Protein AF-A0A9D2D5K6-F1 (afdb_monomer_lite)

Radius of gyration: 17.03 Å; chains: 1; bounding box: 38×34×46 Å

pLDDT: mean 85.61, std 9.0, range [50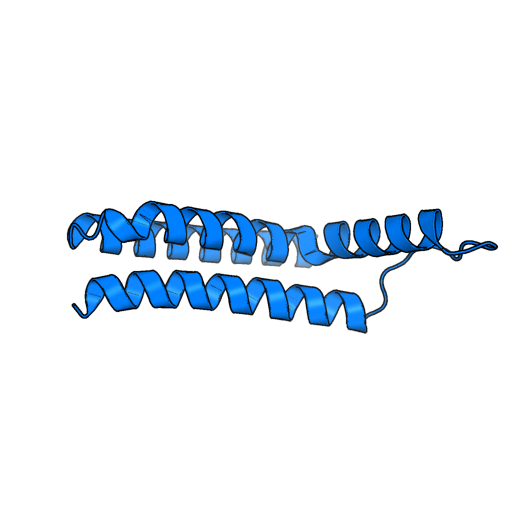.09, 94.81]

Foldseek 3Di:
DVVLVVLVVVLVVLVVVLVVLLVLLVVLVVVVCNVVLCVLSVVLSCLQSCVQVVQLVVQVVCCVVPNPDDDPSGHDPVSSVVSNVVSVVSSVVSVVSSVVSNVD

Secondary structure (DSSP, 8-state):
-HHHHHHHHHHHHHHHHHHHHHHHHHHTT-GGGHHHHHHHHHHHHHHHHSHHHHHHHHHHHHHHHH-SS----PPPHHHHHHHHHHHHHHHHHHHHHHHHHHT-

Structure (mmCIF, N/CA/C/O backbone):
data_AF-A0A9D2D5K6-F1
#
_entry.id   AF-A0A9D2D5K6-F1
#
loop_
_atom_site.group_PDB
_atom_site.id
_atom_site.type_symbol
_atom_site.label_atom_id
_atom_site.label_alt_id
_atom_site.label_comp_id
_atom_site.label_asym_id
_atom_site.label_entity_id
_atom_site.label_seq_id
_atom_site.pdbx_PDB_ins_code
_atom_site.Cartn_x
_atom_site.Cartn_y
_atom_site.Cartn_z
_atom_site.occupancy
_atom_site.B_iso_or_equiv
_atom_site.auth_seq_id
_atom_site.auth_comp_id
_atom_site.auth_asym_id
_atom_site.auth_atom_id
_atom_site.pdbx_PDB_model_num
ATOM 1 N N . MET A 1 1 ? 14.838 14.935 -8.253 1.00 50.09 1 MET A N 1
ATOM 2 C CA . MET A 1 1 ? 14.630 15.116 -6.789 1.00 50.09 1 MET A CA 1
ATOM 3 C C . MET A 1 1 ? 13.217 15.564 -6.397 1.00 50.09 1 MET A C 1
ATOM 5 O O . MET A 1 1 ? 12.686 15.015 -5.441 1.00 50.09 1 MET A O 1
ATOM 9 N N . ARG A 1 2 ? 12.585 16.523 -7.097 1.00 59.44 2 ARG A N 1
ATOM 10 C CA . ARG A 1 2 ? 11.241 17.035 -6.737 1.00 59.44 2 ARG A CA 1
ATOM 11 C C . ARG A 1 2 ? 10.120 15.983 -6.827 1.00 59.44 2 ARG A C 1
ATOM 13 O O . ARG A 1 2 ? 9.293 15.939 -5.929 1.00 59.44 2 ARG A O 1
ATOM 20 N N . GLN A 1 3 ? 10.120 15.130 -7.858 1.00 62.44 3 GLN A N 1
ATOM 21 C CA . GLN A 1 3 ? 9.144 14.033 -8.007 1.00 62.44 3 GLN A CA 1
ATOM 22 C C . GLN A 1 3 ? 9.278 12.997 -6.886 1.00 62.44 3 GLN A C 1
ATOM 24 O O . GLN A 1 3 ? 8.330 12.802 -6.145 1.00 62.44 3 GLN A O 1
ATOM 29 N N . ARG A 1 4 ? 10.495 12.493 -6.635 1.00 66.56 4 ARG A N 1
ATOM 30 C CA . ARG A 1 4 ? 10.768 11.553 -5.534 1.00 66.56 4 ARG A CA 1
ATOM 31 C C . ARG A 1 4 ? 10.288 12.064 -4.166 1.00 66.56 4 ARG A C 1
ATOM 33 O O . ARG A 1 4 ? 9.760 11.293 -3.381 1.00 66.56 4 ARG A O 1
ATOM 40 N N . LYS A 1 5 ? 10.443 13.367 -3.880 1.00 66.62 5 LYS A N 1
ATOM 41 C CA . LYS A 1 5 ? 9.914 13.982 -2.647 1.00 66.62 5 LYS A CA 1
ATOM 42 C C . LYS A 1 5 ? 8.380 13.987 -2.608 1.00 66.62 5 LYS A C 1
ATOM 44 O O . LYS A 1 5 ? 7.816 13.699 -1.561 1.00 66.62 5 LYS A O 1
ATOM 49 N N . LYS A 1 6 ? 7.713 14.295 -3.727 1.00 67.12 6 LYS A N 1
ATOM 50 C CA . LYS A 1 6 ? 6.244 14.241 -3.833 1.00 67.12 6 LYS A CA 1
ATOM 51 C C . LYS A 1 6 ? 5.719 12.815 -3.648 1.00 67.12 6 LYS A C 1
ATOM 53 O O . LYS A 1 6 ? 4.746 12.637 -2.927 1.00 67.12 6 LYS A O 1
ATOM 58 N N . ASP A 1 7 ? 6.402 11.825 -4.216 1.00 79.25 7 ASP A N 1
ATOM 59 C CA . ASP A 1 7 ? 6.030 10.412 -4.084 1.00 79.25 7 ASP A CA 1
ATOM 60 C C . ASP A 1 7 ? 6.153 9.933 -2.629 1.00 79.25 7 ASP A C 1
ATOM 62 O O . ASP A 1 7 ? 5.270 9.248 -2.123 1.00 79.25 7 ASP A O 1
ATOM 66 N N . VAL A 1 8 ? 7.205 10.357 -1.919 1.00 82.25 8 VAL A N 1
ATOM 67 C CA . VAL A 1 8 ? 7.379 10.052 -0.488 1.00 82.25 8 VAL A CA 1
ATOM 68 C C . VAL A 1 8 ? 6.293 10.710 0.364 1.00 82.25 8 VAL A C 1
ATOM 70 O O . VAL A 1 8 ? 5.707 10.041 1.208 1.00 82.25 8 VAL A O 1
ATOM 73 N N . ILE A 1 9 ? 5.985 11.992 0.135 1.00 86.81 9 ILE A N 1
ATOM 74 C CA . ILE A 1 9 ? 4.904 12.685 0.860 1.00 86.81 9 ILE A CA 1
ATOM 75 C C . ILE A 1 9 ? 3.568 11.974 0.632 1.00 86.81 9 ILE A C 1
ATOM 77 O O . ILE A 1 9 ? 2.815 11.761 1.577 1.00 86.81 9 ILE A O 1
ATOM 81 N N . PHE A 1 10 ? 3.292 11.566 -0.604 1.00 87.25 10 PHE A N 1
ATOM 82 C CA . PHE A 1 10 ? 2.078 10.838 -0.941 1.00 87.25 10 PHE A CA 1
ATOM 83 C C . PHE A 1 10 ? 1.979 9.495 -0.197 1.00 87.25 10 PHE A C 1
ATOM 85 O O . PHE A 1 10 ? 0.937 9.186 0.373 1.00 87.25 10 PHE A O 1
ATOM 92 N N . VAL A 1 11 ? 3.071 8.732 -0.110 1.00 88.31 11 VAL A N 1
ATOM 93 C CA . VAL A 1 11 ? 3.113 7.484 0.675 1.00 88.31 11 VAL A CA 1
ATOM 94 C C . VAL A 1 11 ? 2.919 7.730 2.166 1.00 88.31 11 VAL A C 1
ATOM 96 O O . VAL A 1 11 ? 2.208 6.965 2.812 1.00 88.31 11 VAL A O 1
ATOM 99 N N . ILE A 1 12 ? 3.512 8.797 2.709 1.00 90.75 12 ILE A N 1
ATOM 100 C CA . ILE A 1 12 ? 3.306 9.183 4.110 1.00 90.75 12 ILE A CA 1
ATOM 101 C C . ILE A 1 12 ? 1.823 9.463 4.355 1.00 90.75 12 ILE A C 1
ATOM 103 O O . ILE A 1 12 ? 1.272 8.955 5.325 1.00 90.75 12 ILE A O 1
ATOM 107 N N . LEU A 1 13 ? 1.161 10.205 3.462 1.00 92.25 13 LEU A N 1
ATOM 108 C CA . LEU A 1 13 ? -0.276 10.459 3.570 1.00 92.25 13 LEU A CA 1
ATOM 109 C C . LEU A 1 13 ? -1.081 9.156 3.541 1.00 92.25 13 LEU A C 1
ATOM 111 O O . LEU A 1 13 ? -1.901 8.945 4.428 1.00 92.25 13 LEU A O 1
ATOM 115 N N . LEU A 1 14 ? -0.799 8.247 2.600 1.00 91.69 14 LEU A N 1
ATOM 116 C CA . LEU A 1 14 ? -1.471 6.943 2.542 1.00 91.69 14 LEU A CA 1
ATOM 117 C C . LEU A 1 14 ? -1.274 6.124 3.824 1.00 91.69 14 LEU A C 1
ATOM 119 O O . LEU A 1 14 ? -2.220 5.490 4.290 1.00 91.69 14 LEU A O 1
ATOM 123 N N . ALA A 1 15 ? -0.067 6.143 4.394 1.00 92.31 15 ALA A N 1
ATOM 12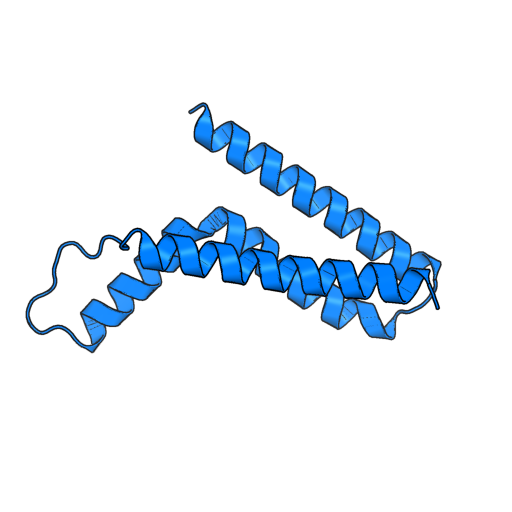4 C CA . ALA A 1 15 ? 0.257 5.444 5.634 1.00 92.31 15 ALA A CA 1
ATOM 125 C C . ALA A 1 15 ? -0.451 6.060 6.848 1.00 92.31 15 ALA A C 1
ATOM 127 O O . ALA A 1 15 ? -0.977 5.325 7.679 1.00 92.31 15 ALA A O 1
ATOM 128 N N . VAL A 1 16 ? -0.522 7.393 6.931 1.00 93.69 16 VAL A N 1
ATOM 129 C CA . VAL A 1 16 ? -1.285 8.096 7.974 1.00 93.69 16 VAL A CA 1
ATOM 130 C C . VAL A 1 16 ? -2.766 7.752 7.863 1.00 93.69 16 VAL A C 1
ATOM 132 O O . VAL A 1 16 ? -3.380 7.373 8.856 1.00 93.69 16 VAL A O 1
ATOM 135 N N . THR A 1 17 ? -3.340 7.802 6.661 1.00 93.38 17 THR A N 1
ATOM 136 C CA . THR A 1 17 ? -4.737 7.415 6.438 1.00 93.38 17 THR A CA 1
ATOM 137 C C . THR A 1 17 ? -4.985 5.947 6.798 1.00 93.38 17 THR A C 1
ATOM 139 O O . THR A 1 17 ? -6.012 5.637 7.399 1.00 93.38 17 THR A O 1
ATOM 142 N N . ALA A 1 18 ? -4.039 5.048 6.505 1.00 93.25 18 ALA A N 1
ATOM 143 C CA . ALA A 1 18 ? -4.137 3.649 6.913 1.00 93.25 18 ALA A CA 1
ATOM 144 C C . ALA A 1 18 ? -4.069 3.473 8.444 1.00 93.25 18 ALA A C 1
ATOM 146 O O . ALA A 1 18 ? -4.803 2.677 9.024 1.00 93.25 18 ALA A O 1
ATOM 147 N N . ALA A 1 19 ? -3.228 4.249 9.132 1.00 94.81 19 ALA A N 1
ATOM 148 C CA . ALA A 1 19 ? -3.171 4.237 10.592 1.00 94.81 19 ALA A CA 1
ATOM 149 C C . ALA A 1 19 ? -4.484 4.737 11.219 1.00 94.81 19 ALA A C 1
ATOM 151 O O . ALA A 1 19 ? -4.964 4.150 12.187 1.00 94.81 19 ALA A O 1
ATOM 152 N N . VAL A 1 20 ? -5.094 5.777 10.639 1.00 94.62 20 VAL A N 1
ATOM 153 C CA . VAL A 1 20 ? -6.405 6.285 11.071 1.00 94.62 20 VAL A CA 1
ATOM 154 C C . VAL A 1 20 ? -7.494 5.229 10.873 1.00 94.62 20 VAL A C 1
ATOM 156 O O . VAL A 1 20 ? -8.259 4.978 11.799 1.00 94.62 20 VAL A O 1
ATOM 159 N N . GLY A 1 21 ? -7.549 4.567 9.714 1.00 92.31 21 GLY A N 1
ATOM 160 C CA . GLY A 1 21 ? -8.538 3.511 9.477 1.00 92.31 21 GLY A CA 1
ATOM 161 C C . GLY A 1 21 ? -8.363 2.307 10.408 1.00 92.31 21 GLY A C 1
ATOM 162 O O . GLY A 1 21 ? -9.351 1.774 10.905 1.00 92.31 21 GLY A O 1
ATOM 163 N N . LEU A 1 22 ? -7.123 1.927 10.729 1.00 93.31 22 LEU A N 1
ATOM 164 C CA . LEU A 1 22 ? -6.860 0.897 11.737 1.00 93.31 22 LEU A CA 1
ATOM 165 C C . LEU A 1 22 ? -7.346 1.325 13.129 1.00 93.31 22 LEU A C 1
ATOM 167 O O . LEU A 1 22 ? -7.958 0.525 13.833 1.00 93.31 22 LEU A O 1
ATOM 171 N N . ALA A 1 23 ? -7.093 2.577 13.521 1.00 93.62 23 ALA A N 1
ATOM 172 C CA . ALA A 1 23 ? -7.564 3.111 14.795 1.00 93.62 23 ALA A CA 1
ATOM 173 C C . ALA A 1 23 ? -9.097 3.078 14.886 1.00 93.62 23 ALA A C 1
ATOM 175 O O . ALA A 1 23 ? -9.624 2.686 15.922 1.00 93.62 23 ALA A O 1
ATOM 176 N N . VAL A 1 24 ? -9.801 3.404 13.797 1.00 93.88 24 VAL A N 1
ATOM 177 C CA . VAL A 1 24 ? -11.267 3.291 13.711 1.00 93.88 24 VAL A CA 1
ATOM 178 C C . VAL A 1 24 ? -11.728 1.855 13.965 1.00 93.88 24 VAL A C 1
ATOM 180 O O . VAL A 1 24 ? -12.550 1.635 14.846 1.00 93.88 24 VAL A O 1
ATOM 183 N N . ILE A 1 25 ? -11.143 0.867 13.282 1.00 92.56 25 ILE A N 1
ATOM 184 C CA . ILE A 1 25 ? -11.504 -0.551 13.474 1.00 92.56 25 ILE A CA 1
ATOM 185 C C . ILE A 1 25 ? -11.289 -0.996 14.932 1.00 92.56 25 ILE A C 1
ATOM 187 O O . ILE A 1 25 ? -12.085 -1.759 15.478 1.00 92.56 25 ILE A O 1
ATOM 191 N N . ILE A 1 26 ? -10.218 -0.519 15.577 1.00 94.00 26 ILE A N 1
ATOM 192 C CA . ILE A 1 26 ? -9.923 -0.827 16.984 1.00 94.00 26 ILE A CA 1
ATOM 193 C C . ILE A 1 26 ? -10.947 -0.174 17.923 1.00 94.00 26 ILE A C 1
ATOM 195 O O . ILE A 1 26 ? -11.393 -0.824 18.870 1.00 94.00 26 ILE A O 1
ATOM 199 N N . LEU A 1 27 ? -11.314 1.088 17.678 1.00 93.50 27 LEU A N 1
ATOM 200 C CA . LEU A 1 27 ? -12.286 1.822 18.495 1.00 93.50 27 LEU A CA 1
ATOM 201 C C . LEU A 1 27 ? -13.680 1.186 18.427 1.00 93.50 27 LEU A C 1
ATOM 203 O O . LEU A 1 27 ? -14.309 1.018 19.471 1.00 93.50 27 LEU A O 1
ATOM 207 N N . GLU A 1 28 ? -14.092 0.734 17.241 1.00 93.69 28 GLU A N 1
ATOM 208 C CA . GLU A 1 28 ? -15.364 0.027 17.021 1.00 93.69 28 GLU A CA 1
ATOM 209 C C . GLU A 1 28 ? -15.322 -1.457 17.429 1.00 93.69 28 GLU A C 1
ATOM 211 O O . GLU A 1 28 ? -16.306 -2.180 17.310 1.00 93.69 28 GLU A O 1
ATOM 216 N N . ARG A 1 29 ? -14.187 -1.940 17.961 1.00 90.50 29 ARG A N 1
ATOM 217 C CA . ARG A 1 29 ? -13.993 -3.322 18.447 1.00 90.50 29 ARG A CA 1
ATOM 218 C C . ARG A 1 29 ? -14.232 -4.411 17.390 1.00 90.50 29 ARG A C 1
ATOM 220 O O . ARG A 1 29 ? -14.366 -5.587 17.734 1.00 90.50 29 ARG A O 1
ATOM 227 N N . GLU A 1 30 ? -14.186 -4.061 16.108 1.00 90.62 30 GLU A N 1
ATOM 228 C CA . GLU A 1 30 ? -14.344 -4.978 14.973 1.00 90.62 30 GLU A CA 1
ATOM 229 C C . GLU A 1 30 ? -13.024 -5.705 14.650 1.00 90.62 30 GLU A C 1
ATOM 231 O O . GLU A 1 30 ? -12.495 -5.686 13.534 1.00 90.62 30 GLU A O 1
ATOM 236 N N . PHE A 1 31 ? -12.458 -6.386 15.654 1.00 90.69 31 PHE A N 1
ATOM 237 C CA . PHE A 1 31 ? -11.140 -7.031 15.567 1.00 90.69 31 PHE A CA 1
ATOM 238 C C . PHE A 1 31 ? -11.045 -8.095 14.463 1.00 90.69 31 PHE A C 1
ATOM 240 O O . PHE A 1 31 ? -9.954 -8.376 13.966 1.00 90.69 31 PHE A O 1
ATOM 247 N N . SER A 1 32 ? -12.181 -8.659 14.045 1.00 91.25 32 SER A N 1
ATOM 248 C CA . SER A 1 32 ? -12.261 -9.627 12.945 1.00 91.25 32 SER A CA 1
ATOM 249 C C . SER A 1 32 ? -11.789 -9.048 11.601 1.00 91.25 32 SER A C 1
ATOM 251 O O . SER A 1 32 ? -11.290 -9.791 10.753 1.00 91.25 32 SER A O 1
ATOM 253 N N . MET A 1 33 ? -11.882 -7.725 11.417 1.00 89.69 33 MET A N 1
ATOM 254 C CA . MET A 1 33 ? -11.528 -7.033 10.171 1.00 89.69 33 MET A CA 1
ATOM 255 C C . MET A 1 33 ? -10.050 -6.635 10.092 1.00 89.69 33 MET A C 1
ATOM 257 O O . MET A 1 33 ? -9.526 -6.427 8.997 1.00 89.69 33 MET A O 1
ATOM 261 N N . ILE A 1 34 ? -9.356 -6.576 11.233 1.00 91.56 34 ILE A N 1
ATOM 262 C CA . ILE A 1 34 ? -7.940 -6.193 11.334 1.00 91.56 34 ILE A CA 1
ATOM 263 C C . ILE A 1 34 ? -7.019 -7.005 10.412 1.00 91.56 34 ILE A C 1
ATOM 265 O O . ILE A 1 34 ? -6.247 -6.377 9.683 1.00 91.56 34 ILE A O 1
ATOM 269 N N . PRO A 1 35 ? -7.052 -8.355 10.383 1.00 92.12 35 PRO A N 1
ATOM 270 C CA . PRO A 1 35 ? -6.141 -9.110 9.524 1.00 92.12 35 PRO A CA 1
ATOM 271 C C . PRO A 1 35 ? -6.331 -8.764 8.042 1.00 92.12 35 PRO A C 1
ATOM 273 O O . PRO A 1 35 ? -5.349 -8.538 7.336 1.00 92.12 35 PRO A O 1
ATOM 276 N N . TYR A 1 36 ? -7.578 -8.635 7.581 1.00 92.62 36 TYR A N 1
ATOM 277 C CA . TYR A 1 36 ? -7.880 -8.243 6.204 1.00 92.62 36 TYR A CA 1
ATOM 278 C C . TYR A 1 36 ? -7.391 -6.823 5.914 1.00 92.62 36 TYR A C 1
ATOM 280 O O . TYR A 1 36 ? -6.708 -6.590 4.917 1.00 92.62 36 TYR A O 1
ATOM 288 N N . TYR A 1 37 ? -7.678 -5.886 6.818 1.00 93.25 37 TYR A N 1
ATOM 289 C CA . TYR A 1 37 ? -7.273 -4.492 6.689 1.00 93.25 37 TYR A CA 1
ATOM 290 C C . TYR A 1 37 ? -5.751 -4.324 6.594 1.00 93.25 37 TYR A C 1
ATOM 292 O O . TYR A 1 37 ? -5.254 -3.595 5.729 1.00 93.25 37 TYR A O 1
ATOM 300 N N . ILE A 1 38 ? -5.006 -5.025 7.455 1.00 92.88 38 ILE A N 1
ATOM 301 C CA . ILE A 1 38 ? -3.541 -5.010 7.463 1.00 92.88 38 ILE A CA 1
ATOM 302 C C . ILE A 1 38 ? -3.003 -5.573 6.151 1.00 92.88 38 ILE A C 1
ATOM 304 O O . ILE A 1 38 ? -2.146 -4.937 5.539 1.00 92.88 38 ILE A O 1
ATOM 308 N N . VAL A 1 39 ? -3.512 -6.720 5.691 1.00 93.38 39 VAL A N 1
ATOM 309 C CA . VAL A 1 39 ? -3.068 -7.332 4.431 1.00 93.38 39 VAL A CA 1
ATOM 310 C C . VAL A 1 39 ? -3.288 -6.369 3.268 1.00 93.38 39 VAL A C 1
ATOM 312 O O . VAL A 1 39 ? -2.340 -6.061 2.548 1.00 93.38 39 VAL A O 1
ATOM 315 N N . PHE A 1 40 ? -4.494 -5.824 3.106 1.00 91.75 40 PHE A N 1
ATOM 316 C CA . PHE A 1 40 ? -4.771 -4.920 1.989 1.00 91.75 40 PHE A CA 1
ATOM 317 C C . PHE A 1 40 ? -3.927 -3.639 2.051 1.00 91.75 40 PHE A C 1
ATOM 319 O O . PHE A 1 40 ? -3.342 -3.254 1.038 1.00 91.75 40 PHE A O 1
ATOM 326 N N . SER A 1 41 ? -3.773 -3.033 3.232 1.00 89.69 41 SER A N 1
ATOM 327 C CA . SER A 1 41 ? -2.977 -1.809 3.408 1.00 89.69 41 SER A CA 1
ATOM 328 C C . SER A 1 41 ? -1.478 -2.039 3.169 1.00 89.69 41 SER A C 1
ATOM 330 O O . SER A 1 41 ? -0.821 -1.243 2.486 1.00 89.69 41 SER A O 1
ATOM 332 N N . LEU A 1 42 ? -0.929 -3.143 3.692 1.00 91.06 42 LEU A N 1
ATOM 333 C CA . LEU A 1 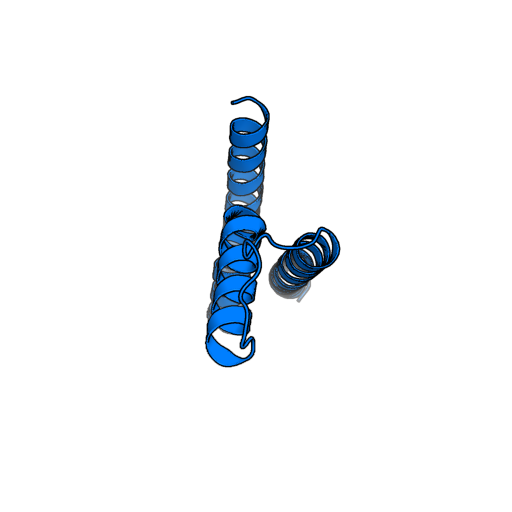42 ? 0.477 -3.519 3.505 1.00 91.06 42 LEU A CA 1
ATOM 334 C C . LEU A 1 42 ? 0.790 -3.931 2.070 1.00 91.06 42 LEU A C 1
ATOM 336 O O . LEU A 1 42 ? 1.929 -3.771 1.649 1.00 91.06 42 LEU A O 1
ATOM 340 N N . PHE A 1 43 ? -0.178 -4.436 1.306 1.00 89.69 43 PHE A N 1
ATOM 341 C CA . PHE A 1 43 ? 0.027 -4.699 -0.117 1.00 89.69 43 PHE A CA 1
ATOM 342 C C . PHE A 1 43 ? -0.111 -3.428 -0.960 1.00 89.69 43 PHE A C 1
ATOM 344 O O . PHE A 1 43 ? 0.713 -3.185 -1.845 1.00 89.69 43 PHE A O 1
ATOM 351 N N . SER A 1 44 ? -1.106 -2.580 -0.689 1.00 90.12 44 SER A N 1
ATOM 352 C CA . SER A 1 44 ? -1.390 -1.420 -1.537 1.00 90.12 44 SER A CA 1
ATOM 353 C C . SER A 1 44 ? -0.314 -0.338 -1.464 1.00 90.12 44 SER A C 1
ATOM 355 O O . SER A 1 44 ? 0.102 0.179 -2.502 1.00 90.12 44 SER A O 1
ATOM 357 N N . ILE A 1 45 ? 0.160 0.013 -0.261 1.00 88.81 45 ILE A N 1
ATOM 358 C CA . ILE A 1 45 ? 1.074 1.153 -0.073 1.00 88.81 45 ILE A CA 1
ATOM 359 C C . ILE A 1 45 ? 2.436 0.894 -0.748 1.00 88.81 45 ILE A C 1
ATOM 361 O O . ILE A 1 45 ? 2.863 1.723 -1.561 1.00 88.81 45 ILE A O 1
ATOM 365 N N . PRO A 1 46 ? 3.111 -0.254 -0.523 1.00 87.19 46 PRO A N 1
ATOM 366 C CA . PRO A 1 46 ? 4.342 -0.581 -1.232 1.00 87.19 46 PRO A CA 1
ATOM 367 C C . PRO A 1 46 ? 4.113 -0.793 -2.726 1.00 87.19 46 PRO A C 1
ATOM 369 O O . PRO A 1 46 ? 4.967 -0.391 -3.514 1.00 87.19 46 PRO A O 1
ATOM 372 N N . SER A 1 47 ? 2.974 -1.367 -3.135 1.00 87.44 47 SER A N 1
ATOM 373 C CA . SER A 1 47 ? 2.654 -1.535 -4.557 1.00 87.44 47 SER A CA 1
ATOM 374 C C . SER A 1 47 ? 2.545 -0.192 -5.276 1.00 87.44 47 SER A C 1
ATOM 376 O O . SER A 1 47 ? 3.033 -0.062 -6.396 1.00 87.44 47 SER A O 1
ATOM 378 N N . LEU A 1 48 ? 1.950 0.821 -4.643 1.00 87.31 48 LEU A N 1
ATOM 379 C CA . LEU A 1 48 ? 1.849 2.170 -5.201 1.00 87.31 48 LEU A CA 1
ATOM 380 C C . LEU A 1 48 ? 3.212 2.873 -5.246 1.00 87.31 48 LEU A C 1
ATOM 382 O O . LEU A 1 48 ? 3.539 3.498 -6.256 1.00 87.31 48 LEU A O 1
ATOM 386 N N . TYR A 1 49 ? 4.031 2.734 -4.198 1.00 87.44 49 TYR A N 1
ATOM 387 C CA . TYR A 1 49 ? 5.353 3.368 -4.136 1.00 87.44 49 TYR A CA 1
ATOM 388 C C . TYR A 1 49 ? 6.371 2.729 -5.088 1.00 87.44 49 TYR A C 1
ATOM 390 O O . TYR A 1 49 ? 7.062 3.415 -5.841 1.00 87.44 49 TYR A O 1
ATOM 398 N N . PHE A 1 50 ? 6.450 1.400 -5.088 1.00 86.38 50 PHE A N 1
ATOM 399 C CA . PHE A 1 50 ? 7.398 0.635 -5.893 1.00 86.38 50 PHE A CA 1
ATOM 400 C C . PHE A 1 50 ? 6.816 0.185 -7.235 1.00 86.38 50 PHE A C 1
ATOM 402 O O . PHE A 1 50 ? 7.417 -0.669 -7.884 1.00 86.38 50 PHE A O 1
ATOM 409 N N . ASN A 1 51 ? 5.705 0.772 -7.697 1.00 87.75 51 ASN A N 1
ATOM 410 C CA . ASN A 1 51 ? 5.005 0.349 -8.914 1.00 87.75 51 ASN A CA 1
ATOM 411 C C . ASN A 1 51 ? 5.937 0.187 -10.125 1.00 87.75 51 ASN A C 1
ATOM 413 O O . ASN A 1 51 ? 5.851 -0.803 -10.847 1.00 87.75 51 ASN A O 1
ATOM 417 N N . TYR A 1 52 ? 6.861 1.132 -10.328 1.00 83.12 52 TYR A N 1
ATOM 418 C CA . TYR A 1 52 ? 7.841 1.049 -11.413 1.00 83.12 52 TYR A CA 1
ATOM 419 C C . TYR A 1 52 ? 8.813 -0.126 -11.233 1.00 83.12 52 TYR A C 1
ATOM 421 O O . TYR A 1 52 ? 9.029 -0.890 -12.167 1.00 83.12 52 TYR A O 1
ATOM 429 N N . SER A 1 53 ? 9.346 -0.317 -10.024 1.00 85.00 53 SER A N 1
ATOM 430 C CA . SER A 1 53 ? 10.264 -1.420 -9.708 1.00 85.00 53 SER A CA 1
ATOM 431 C C . SER A 1 53 ? 9.588 -2.788 -9.852 1.00 85.00 53 SER A C 1
ATOM 433 O O . SER A 1 53 ? 10.148 -3.698 -10.458 1.00 85.00 53 SER A O 1
ATOM 435 N N . LEU A 1 54 ? 8.354 -2.918 -9.357 1.00 84.38 54 LEU A N 1
ATOM 436 C CA . LEU A 1 54 ? 7.550 -4.135 -9.479 1.00 84.38 54 LEU A CA 1
ATOM 437 C C . LEU A 1 54 ? 7.201 -4.429 -10.940 1.00 84.38 54 LEU A C 1
ATOM 439 O O . LEU A 1 54 ? 7.373 -5.559 -11.387 1.00 84.38 54 LEU A O 1
ATOM 443 N N . SER A 1 55 ? 6.791 -3.411 -11.700 1.00 84.19 55 SER A N 1
ATOM 444 C CA . SER A 1 55 ? 6.494 -3.552 -13.131 1.00 84.19 55 SER A CA 1
ATOM 445 C C . SER A 1 55 ? 7.736 -3.948 -13.928 1.00 84.19 55 SER A C 1
ATOM 447 O O . SER A 1 55 ? 7.663 -4.842 -14.763 1.00 84.19 55 SER A O 1
ATOM 449 N N . LYS A 1 56 ? 8.892 -3.336 -13.639 1.00 85.62 56 LYS A N 1
ATOM 450 C CA . LYS A 1 56 ? 10.166 -3.681 -14.279 1.00 85.62 56 LYS A CA 1
ATOM 451 C C . LYS A 1 56 ? 10.573 -5.121 -13.975 1.00 85.62 56 LYS A C 1
ATOM 453 O O . LYS A 1 56 ? 10.905 -5.859 -14.893 1.00 85.62 56 LYS A O 1
ATOM 458 N N . ARG A 1 57 ? 10.470 -5.556 -12.714 1.00 84.50 57 ARG A N 1
ATOM 459 C CA . ARG A 1 57 ? 10.733 -6.954 -12.330 1.00 84.50 57 ARG A CA 1
ATOM 460 C C . ARG A 1 57 ? 9.784 -7.936 -13.014 1.00 84.50 57 ARG A C 1
ATOM 462 O O . ARG A 1 57 ? 10.247 -8.965 -13.483 1.00 84.50 57 ARG A O 1
ATOM 469 N N . ALA A 1 58 ? 8.493 -7.614 -13.097 1.00 84.06 58 ALA A N 1
ATOM 470 C CA . ALA A 1 58 ? 7.500 -8.463 -13.756 1.00 84.06 58 ALA A CA 1
ATOM 471 C C . ALA A 1 58 ? 7.771 -8.614 -15.262 1.00 84.06 58 ALA A C 1
ATOM 473 O O . ALA A 1 58 ? 7.638 -9.704 -15.816 1.00 84.06 58 ALA A O 1
ATOM 474 N N . VAL A 1 59 ? 8.197 -7.533 -15.922 1.00 84.62 59 VAL A N 1
ATOM 475 C CA . VAL A 1 59 ? 8.607 -7.568 -17.332 1.00 84.62 59 VAL A CA 1
ATOM 476 C C . VAL A 1 59 ? 9.900 -8.361 -17.498 1.00 84.62 59 VAL A C 1
ATOM 478 O O . VAL A 1 59 ? 9.953 -9.249 -18.338 1.00 84.62 59 VAL A O 1
ATOM 481 N N . GLN A 1 60 ? 10.909 -8.133 -16.655 1.00 84.19 60 GLN A N 1
ATOM 482 C CA . GLN A 1 60 ? 12.164 -8.890 -16.691 1.00 84.19 60 GLN A CA 1
ATOM 483 C C . GLN A 1 60 ? 11.957 -10.391 -16.463 1.00 84.19 60 GLN A C 1
ATOM 485 O O . GLN A 1 60 ? 12.553 -11.197 -17.173 1.00 84.19 60 GLN A O 1
ATOM 490 N N . SER A 1 61 ? 11.096 -10.785 -15.519 1.00 81.44 61 SER A N 1
ATOM 491 C CA . SER A 1 61 ? 10.787 -12.200 -15.296 1.00 81.44 61 SER A CA 1
ATOM 492 C C . SER A 1 61 ? 10.039 -12.807 -16.478 1.00 81.44 61 SER A C 1
ATOM 494 O O . SER A 1 61 ? 10.298 -13.950 -16.838 1.00 81.44 61 SER A O 1
ATOM 496 N N . HIS A 1 62 ? 9.136 -12.050 -17.106 1.00 83.25 62 HIS A N 1
ATOM 497 C CA . HIS A 1 62 ? 8.443 -12.505 -18.308 1.00 83.25 62 HIS A CA 1
ATOM 498 C C . HIS A 1 62 ? 9.414 -12.696 -19.481 1.00 83.25 62 HIS A C 1
ATOM 500 O O . HIS A 1 62 ? 9.383 -13.729 -20.141 1.00 83.25 62 HIS A O 1
ATOM 506 N N . ILE A 1 63 ? 10.313 -11.739 -19.708 1.00 83.19 63 ILE A N 1
ATOM 507 C CA . ILE A 1 63 ? 11.336 -11.824 -20.756 1.00 83.19 63 ILE A CA 1
ATOM 508 C C . ILE A 1 63 ? 12.246 -13.034 -20.522 1.00 83.19 63 ILE A C 1
ATOM 510 O O . ILE A 1 63 ? 12.445 -13.835 -21.428 1.00 83.19 63 ILE A O 1
ATOM 514 N N . PHE A 1 64 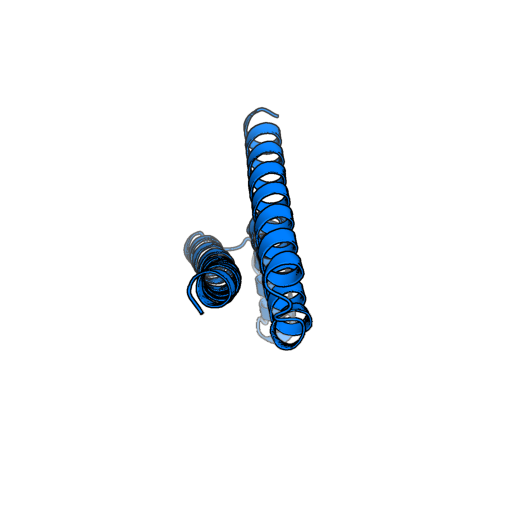? 12.732 -13.214 -19.291 1.00 79.88 64 PHE A N 1
ATOM 515 C CA . PHE A 1 64 ? 13.596 -14.341 -18.930 1.00 79.88 64 PHE A CA 1
ATOM 516 C C . PHE A 1 64 ? 12.938 -15.707 -19.176 1.00 79.88 64 PHE A C 1
ATOM 518 O O . PHE A 1 64 ? 13.615 -16.655 -19.566 1.00 79.88 64 PHE A O 1
ATOM 525 N N . LEU A 1 65 ? 11.629 -15.818 -18.938 1.00 82.75 65 LEU A N 1
ATOM 526 C CA . LEU A 1 65 ? 10.900 -17.082 -19.052 1.00 82.75 65 LEU A CA 1
ATOM 527 C C . LEU A 1 65 ? 10.401 -17.381 -20.472 1.00 82.75 65 LEU A C 1
ATOM 529 O O . LEU A 1 65 ? 10.233 -18.553 -20.804 1.00 82.75 65 LEU A O 1
ATOM 533 N N . TYR A 1 66 ? 10.138 -16.357 -21.291 1.00 81.19 66 TYR A N 1
ATOM 534 C CA . TYR A 1 66 ? 9.365 -16.526 -22.528 1.00 81.19 66 TYR A CA 1
ATOM 535 C C . TYR A 1 66 ? 10.003 -15.926 -23.789 1.00 81.19 66 TYR A C 1
ATOM 537 O O . TYR A 1 66 ? 9.573 -16.278 -24.888 1.00 81.19 66 TYR A O 1
ATOM 545 N N . GLU A 1 67 ? 11.015 -15.058 -23.690 1.00 75.56 67 GLU A N 1
ATOM 546 C CA . GLU A 1 67 ? 11.631 -14.426 -24.864 1.00 75.56 67 GLU A CA 1
ATOM 547 C C . GLU A 1 67 ? 12.983 -15.042 -25.232 1.00 75.56 67 GLU A C 1
ATOM 549 O O . GLU A 1 67 ? 13.913 -15.112 -24.435 1.00 75.56 67 GLU A O 1
ATOM 554 N N . LYS A 1 68 ? 13.108 -15.446 -26.502 1.00 60.62 68 LYS A N 1
ATOM 555 C CA . LYS A 1 68 ? 14.350 -15.992 -27.071 1.00 60.62 68 LYS A CA 1
ATOM 556 C C . LYS A 1 68 ? 15.374 -14.899 -27.425 1.00 60.62 68 LYS A C 1
ATOM 558 O O . LYS A 1 68 ? 16.557 -15.202 -27.506 1.00 60.62 68 LYS A O 1
ATOM 563 N N . ASN A 1 69 ? 14.919 -13.652 -27.610 1.00 64.38 69 ASN A N 1
ATOM 564 C CA . ASN A 1 69 ? 15.737 -12.453 -27.822 1.00 64.38 69 ASN A CA 1
ATOM 565 C C . ASN A 1 69 ? 15.234 -11.336 -26.892 1.00 64.38 69 ASN A C 1
ATOM 567 O O . ASN A 1 69 ? 14.239 -10.693 -27.226 1.00 64.38 69 ASN A O 1
ATOM 571 N N . PRO A 1 70 ? 15.872 -11.119 -25.733 1.00 64.12 70 PRO A N 1
ATOM 572 C CA . PRO A 1 70 ? 15.390 -10.158 -24.752 1.00 64.12 70 PRO A CA 1
ATOM 573 C C . PRO A 1 70 ? 15.596 -8.717 -25.240 1.00 64.12 70 PRO A C 1
ATOM 575 O O . PRO A 1 70 ? 16.711 -8.330 -25.594 1.00 64.12 70 PRO A O 1
ATOM 578 N N . GLY A 1 71 ? 14.529 -7.913 -25.243 1.00 64.75 71 GLY A N 1
ATOM 579 C CA . GLY A 1 71 ? 14.643 -6.451 -25.326 1.00 64.75 71 GLY A CA 1
ATOM 580 C C . GLY A 1 71 ? 15.147 -5.833 -24.009 1.00 64.75 71 GLY A C 1
ATOM 581 O O . GLY A 1 71 ? 15.379 -6.542 -23.032 1.00 64.75 71 GLY A O 1
ATOM 582 N N . ASP A 1 72 ? 15.244 -4.498 -23.934 1.00 72.56 72 ASP A N 1
ATOM 583 C CA . ASP A 1 72 ? 15.779 -3.754 -22.767 1.00 72.56 72 ASP A CA 1
ATOM 584 C C . ASP A 1 72 ? 15.039 -3.996 -21.429 1.00 72.56 72 ASP A C 1
ATOM 586 O O . ASP A 1 72 ? 15.496 -3.578 -20.362 1.00 72.56 72 ASP A O 1
ATOM 590 N N . GLY A 1 73 ? 13.882 -4.667 -21.447 1.00 74.69 73 GLY A N 1
ATOM 591 C CA . GLY A 1 73 ? 13.122 -5.006 -20.241 1.00 74.69 73 GLY A CA 1
ATOM 592 C C . GLY A 1 73 ? 12.512 -3.808 -19.515 1.00 74.69 73 GLY A C 1
ATOM 593 O O . GLY A 1 73 ? 12.169 -3.901 -18.334 1.00 74.69 73 GLY A O 1
ATOM 594 N N . GLU A 1 74 ? 12.370 -2.680 -20.210 1.00 83.31 74 GLU A N 1
ATOM 595 C CA . GLU A 1 74 ? 11.678 -1.502 -19.702 1.00 83.31 74 GLU A CA 1
ATOM 596 C C . GLU A 1 74 ? 10.154 -1.716 -19.708 1.00 83.31 74 GLU A C 1
ATOM 598 O O . GLU A 1 74 ? 9.582 -2.141 -20.719 1.00 83.31 74 GLU A O 1
ATOM 603 N N . PRO A 1 75 ? 9.455 -1.425 -18.595 1.00 80.12 75 PRO A N 1
ATOM 604 C CA . PRO A 1 75 ? 8.011 -1.560 -18.545 1.00 80.12 75 PRO A CA 1
ATOM 605 C C . PRO A 1 75 ? 7.334 -0.508 -19.425 1.00 80.12 75 PRO A C 1
ATOM 607 O O . PRO A 1 75 ? 7.567 0.694 -19.296 1.00 80.12 75 PRO A O 1
ATOM 610 N N . THR A 1 76 ? 6.425 -0.958 -20.287 1.00 83.06 76 THR A N 1
ATOM 611 C CA . THR A 1 76 ? 5.589 -0.071 -21.098 1.00 83.06 76 THR A CA 1
ATOM 612 C C . THR A 1 76 ? 4.657 0.771 -20.224 1.00 83.06 76 THR A C 1
ATOM 614 O O . THR A 1 76 ? 4.229 0.358 -19.141 1.00 83.06 76 THR A O 1
ATOM 617 N N . GLY A 1 77 ? 4.268 1.949 -20.727 1.00 82.44 77 GLY A N 1
ATOM 618 C CA . GLY A 1 77 ? 3.343 2.853 -20.030 1.00 82.44 77 GLY A CA 1
ATOM 619 C C . GLY A 1 77 ? 2.023 2.186 -19.623 1.00 82.44 77 GLY A C 1
ATOM 620 O O . GLY A 1 77 ? 1.503 2.462 -18.543 1.00 82.44 77 GLY A O 1
ATOM 621 N N . TYR A 1 78 ? 1.530 1.241 -20.431 1.00 84.06 78 TYR A N 1
ATOM 622 C CA . TYR A 1 78 ? 0.341 0.443 -20.123 1.00 84.06 78 TYR A CA 1
ATOM 623 C C . TYR A 1 78 ? 0.505 -0.415 -18.857 1.00 84.06 78 TYR A C 1
ATOM 625 O O . TYR A 1 78 ? -0.376 -0.421 -17.997 1.00 84.06 78 TYR A O 1
ATOM 633 N N . ILE A 1 79 ? 1.647 -1.094 -18.698 1.00 83.38 79 ILE A N 1
ATOM 634 C CA . ILE A 1 79 ? 1.930 -1.953 -17.536 1.00 83.38 79 ILE A CA 1
ATOM 635 C C . ILE A 1 79 ? 2.021 -1.102 -16.267 1.00 83.38 79 ILE A C 1
ATOM 637 O O . ILE A 1 79 ? 1.403 -1.425 -15.251 1.00 83.38 79 ILE A O 1
ATOM 641 N N . LEU A 1 80 ? 2.712 0.038 -16.350 1.00 86.44 80 LEU A N 1
ATOM 642 C CA . LEU A 1 80 ? 2.820 0.990 -15.244 1.00 86.44 80 LEU A CA 1
ATOM 643 C C . LEU A 1 80 ? 1.457 1.550 -14.828 1.00 86.44 80 LEU A C 1
ATOM 645 O O . LEU A 1 80 ? 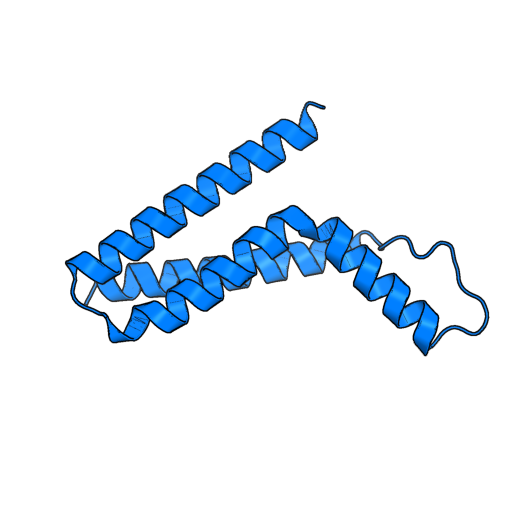1.197 1.707 -13.634 1.00 86.44 80 LEU A O 1
ATOM 649 N N . PHE A 1 81 ? 0.592 1.857 -15.795 1.00 86.50 81 PHE A N 1
ATOM 650 C CA . PHE A 1 81 ? -0.752 2.362 -15.536 1.00 86.50 81 PHE A CA 1
ATOM 651 C C . PHE A 1 81 ? -1.641 1.301 -14.879 1.00 86.50 81 PHE A C 1
ATOM 653 O O . PHE A 1 81 ? -2.270 1.572 -13.854 1.00 86.50 81 PHE A O 1
ATOM 660 N N . ARG A 1 82 ? -1.625 0.069 -15.401 1.00 85.88 82 ARG A N 1
ATOM 661 C CA . ARG A 1 82 ? -2.376 -1.057 -14.834 1.00 85.88 82 ARG A CA 1
ATOM 662 C C . ARG A 1 82 ? -1.948 -1.369 -13.397 1.00 85.88 82 ARG A C 1
ATOM 664 O O . ARG A 1 82 ? -2.811 -1.568 -12.547 1.00 85.88 82 ARG A O 1
ATOM 671 N N . GLY A 1 83 ? -0.645 -1.357 -13.110 1.00 85.56 83 GLY A N 1
ATOM 672 C CA . GLY A 1 83 ? -0.123 -1.566 -11.755 1.00 85.56 83 GLY A CA 1
ATOM 673 C C . GLY A 1 83 ? -0.583 -0.492 -10.762 1.00 85.56 83 GLY A C 1
ATOM 674 O O . GLY A 1 83 ? -0.986 -0.813 -9.643 1.00 85.56 83 GLY A O 1
ATOM 675 N N . LYS A 1 84 ? -0.647 0.777 -11.195 1.00 87.38 84 LYS A N 1
ATOM 676 C CA . LYS A 1 84 ? -1.223 1.862 -10.382 1.00 87.38 84 LYS A CA 1
ATOM 677 C 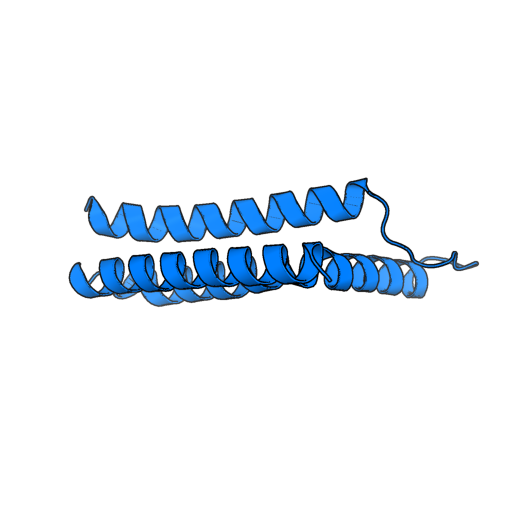C . LYS A 1 84 ? -2.707 1.646 -10.108 1.00 87.38 84 LYS A C 1
ATOM 679 O O . LYS A 1 84 ? -3.115 1.796 -8.962 1.00 87.38 84 LYS A O 1
ATOM 684 N N . ILE A 1 85 ? -3.498 1.297 -11.128 1.00 90.50 85 ILE A N 1
ATOM 685 C CA . ILE A 1 85 ? -4.932 1.011 -10.955 1.00 90.50 85 ILE A CA 1
ATOM 686 C C . ILE A 1 85 ? -5.124 -0.109 -9.937 1.00 90.50 85 ILE A C 1
ATOM 688 O O . ILE A 1 85 ? -5.938 0.029 -9.030 1.00 90.50 85 ILE A O 1
ATOM 692 N N . PHE A 1 86 ? -4.353 -1.189 -10.058 1.00 87.94 86 PHE A N 1
ATOM 693 C CA . PHE A 1 86 ? -4.430 -2.305 -9.127 1.00 87.94 86 PHE A CA 1
ATOM 694 C C . PHE A 1 86 ? -4.096 -1.873 -7.694 1.00 87.94 86 PHE A C 1
ATOM 696 O O . PHE A 1 86 ? -4.886 -2.118 -6.787 1.00 87.94 86 PHE A O 1
ATOM 703 N N . GLY A 1 87 ? -2.984 -1.158 -7.490 1.00 87.75 87 GLY A N 1
ATOM 704 C CA . GLY A 1 87 ? -2.609 -0.646 -6.168 1.00 87.75 87 GLY A CA 1
ATOM 705 C C . GLY A 1 87 ? -3.683 0.255 -5.547 1.00 87.75 87 GLY A C 1
ATOM 706 O O . GLY A 1 87 ? -3.985 0.127 -4.361 1.00 87.75 87 GLY A O 1
ATOM 707 N N . TRP A 1 88 ? -4.310 1.117 -6.354 1.00 91.69 88 TRP A N 1
ATOM 708 C CA . TRP A 1 88 ? -5.423 1.963 -5.917 1.00 91.69 88 TRP A CA 1
ATOM 709 C C . TRP A 1 88 ? -6.686 1.169 -5.592 1.00 91.69 88 TRP A C 1
ATOM 711 O O . TRP A 1 88 ? -7.321 1.447 -4.580 1.00 91.69 88 TRP A O 1
ATOM 721 N N . ALA A 1 89 ? -7.041 0.172 -6.401 1.00 91.56 89 ALA A N 1
ATOM 722 C CA . ALA A 1 89 ? -8.194 -0.684 -6.138 1.00 91.56 89 ALA A CA 1
ATOM 723 C C . ALA A 1 89 ? -8.042 -1.423 -4.799 1.00 91.56 89 ALA A C 1
ATOM 725 O O . ALA A 1 89 ? -8.960 -1.414 -3.984 1.00 91.56 89 ALA A O 1
ATOM 726 N N . VAL A 1 90 ? -6.857 -1.983 -4.530 1.00 92.00 90 VAL A N 1
ATOM 727 C CA . VAL A 1 90 ? -6.544 -2.651 -3.255 1.00 92.00 90 VAL A CA 1
ATOM 728 C C . VAL A 1 90 ? -6.629 -1.669 -2.079 1.00 92.00 90 VAL A C 1
ATOM 730 O O . VAL A 1 90 ? -7.202 -1.995 -1.041 1.00 92.00 90 VAL A O 1
ATOM 733 N N . TYR A 1 91 ? -6.119 -0.446 -2.250 1.00 91.56 91 TYR A N 1
ATOM 734 C CA . TYR A 1 91 ? -6.213 0.595 -1.224 1.00 91.56 91 TYR A CA 1
ATOM 735 C C . TYR A 1 91 ? -7.665 1.007 -0.928 1.00 91.56 91 TYR A C 1
ATOM 737 O O . TYR A 1 91 ? -8.040 1.179 0.231 1.00 91.56 91 TYR A O 1
ATOM 745 N N . LEU A 1 92 ? -8.503 1.127 -1.962 1.00 93.31 92 LEU A N 1
ATOM 746 C CA . LEU A 1 92 ? -9.924 1.449 -1.811 1.00 93.31 92 LEU A CA 1
ATOM 747 C C . LEU A 1 92 ? -10.694 0.343 -1.083 1.00 93.31 92 LEU A C 1
ATOM 749 O O . LEU A 1 92 ? -11.581 0.654 -0.294 1.00 93.31 92 LEU A O 1
ATOM 753 N N . VAL A 1 93 ? -10.335 -0.928 -1.288 1.00 92.44 93 VAL A N 1
ATOM 754 C CA . VAL A 1 93 ? -10.901 -2.042 -0.510 1.00 92.44 93 VAL A CA 1
ATOM 755 C C . VAL A 1 93 ? -10.531 -1.915 0.969 1.00 92.44 93 VAL A C 1
ATOM 757 O O . VAL A 1 93 ? -11.410 -2.043 1.819 1.00 92.44 93 VAL A O 1
ATOM 760 N N . ALA A 1 94 ? -9.270 -1.599 1.292 1.00 90.94 94 ALA A N 1
ATOM 761 C CA . ALA A 1 94 ? -8.855 -1.364 2.678 1.00 90.94 94 ALA A CA 1
ATOM 762 C C . ALA A 1 94 ? -9.650 -0.215 3.321 1.00 90.94 94 ALA A C 1
ATOM 764 O O . ALA A 1 94 ? -10.192 -0.369 4.414 1.00 90.94 94 ALA A O 1
ATOM 765 N N . LEU A 1 95 ? -9.783 0.916 2.622 1.00 92.12 95 LEU A N 1
ATOM 766 C CA . LEU A 1 95 ? -10.615 2.035 3.075 1.00 92.12 95 LEU A CA 1
ATOM 767 C C . LEU A 1 95 ? -12.079 1.632 3.269 1.00 92.12 95 LEU A C 1
ATOM 769 O O . LEU A 1 95 ? -12.675 1.989 4.282 1.00 92.12 95 LEU A O 1
ATOM 773 N N . GLY A 1 96 ? -12.640 0.867 2.334 1.00 91.69 96 GLY A N 1
ATOM 774 C CA . GLY A 1 96 ? -13.999 0.342 2.429 1.00 91.69 96 GLY A CA 1
ATOM 775 C C . GLY A 1 96 ? -14.211 -0.505 3.682 1.00 91.69 96 GLY A C 1
ATOM 776 O O . GLY A 1 96 ? -15.233 -0.347 4.337 1.00 91.69 96 GLY A O 1
ATOM 777 N N . LEU A 1 97 ? -13.233 -1.332 4.068 1.00 90.56 97 LEU A N 1
ATOM 778 C CA . LEU A 1 97 ? -13.290 -2.112 5.311 1.00 90.56 97 LEU A CA 1
ATOM 779 C C . LEU A 1 97 ? -13.303 -1.222 6.559 1.00 90.56 97 LEU A C 1
ATOM 781 O O . LEU A 1 97 ? -14.109 -1.451 7.455 1.00 90.56 97 LEU A O 1
ATOM 785 N N . ALA A 1 98 ? -12.451 -0.195 6.614 1.00 89.56 98 ALA A N 1
ATOM 786 C CA . ALA A 1 98 ? -12.444 0.734 7.747 1.00 89.56 98 ALA A CA 1
ATOM 787 C C . ALA A 1 98 ? -13.751 1.534 7.851 1.00 89.56 98 ALA A C 1
ATOM 789 O O . ALA A 1 98 ? -14.274 1.717 8.946 1.00 89.56 98 ALA A O 1
ATOM 790 N N . LEU A 1 99 ? -14.303 1.981 6.719 1.00 91.62 99 LEU A N 1
ATOM 791 C CA . LEU A 1 99 ? -15.598 2.666 6.694 1.00 91.62 99 LEU A CA 1
ATOM 792 C C . LEU A 1 99 ? -16.744 1.724 7.067 1.00 91.62 99 LEU A C 1
ATOM 794 O O . LEU A 1 99 ? -17.650 2.123 7.787 1.00 91.62 99 LEU A O 1
ATOM 798 N N . PHE A 1 100 ? -16.703 0.476 6.608 1.00 91.75 100 PHE A N 1
ATOM 799 C CA . PHE A 1 100 ? -17.705 -0.522 6.965 1.00 91.75 100 PHE A CA 1
ATOM 800 C C . PHE A 1 100 ? -17.713 -0.810 8.469 1.00 91.75 100 PHE A C 1
ATOM 802 O O . PHE A 1 100 ? -18.790 -0.931 9.040 1.00 91.75 100 PHE A O 1
ATOM 809 N N . ALA A 1 101 ? -16.540 -0.857 9.110 1.00 89.50 101 ALA A N 1
ATOM 810 C CA . ALA A 1 101 ? -16.442 -0.963 10.564 1.00 89.50 101 ALA A CA 1
ATOM 811 C C . ALA A 1 101 ? -17.043 0.256 11.286 1.00 89.50 101 ALA A C 1
ATOM 813 O O . ALA A 1 101 ? -17.649 0.087 12.331 1.00 89.50 101 ALA A O 1
ATOM 814 N N . LEU A 1 102 ? -16.911 1.464 10.723 1.00 88.12 102 LEU A N 1
ATOM 815 C CA . LEU A 1 102 ? -17.427 2.704 11.319 1.00 88.12 102 LEU A CA 1
ATOM 816 C C . LEU A 1 102 ? -18.957 2.841 11.261 1.00 88.12 102 LEU A C 1
ATOM 818 O O . LEU A 1 102 ? -19.553 3.475 12.123 1.00 88.12 102 LEU A O 1
ATOM 822 N N . PHE A 1 103 ? -19.593 2.334 10.203 1.00 88.00 103 PHE A N 1
ATOM 823 C CA . PHE A 1 103 ? -21.036 2.500 9.969 1.00 88.00 103 PHE A CA 1
ATOM 824 C C . PHE A 1 103 ? -21.885 1.312 10.446 1.00 88.00 103 PHE A C 1
ATOM 826 O O . PHE A 1 103 ? -23.068 1.239 10.101 1.00 88.00 103 PHE A O 1
ATOM 833 N N . ARG A 1 104 ? -21.292 0.374 11.184 1.00 72.06 104 ARG A N 1
ATOM 834 C CA . ARG A 1 104 ? -21.961 -0.811 11.722 1.00 72.06 104 ARG A CA 1
ATOM 835 C C . ARG A 1 104 ? -22.273 -0.620 13.200 1.00 72.06 104 ARG A C 1
ATOM 837 O O . ARG A 1 104 ? -23.388 -1.031 13.592 1.00 72.06 104 ARG A O 1
#

Organism: NCBI:txid2838503

Sequence (104 aa):
MRQRKKDVIFVILLAVTAAVGLAVIILEREFSMIPYYIVFSLFSIPSLYFNYSLSKRAVQSHIFLYEKNPGDGEPTGYILFRGKIFGWAVYLVALGLALFALFR